Protein AF-A0A2V9VBG8-F1 (afdb_monomer)

Foldseek 3Di:
DPPDAFEDPAADDAPDDDPQLQPDDQDDPVRLLVQQVVQLVVCVVVPHNDYYSNCNNHSDPQCLFQVFWPQKDPPPFDWDADDDPRDIDGDIDRRDDTDGGDNCVVVSVVSSVPDDDD

Sequence (118 aa):
MNPFTSTVVGSYPRNTSVEDTMKKPTLSRSEIDALIRWAARDQADLGLDVISDGEGYRENMYYFYQKRLDGVTFESMVKQSFGTAGFAIECARVVGEINNPRFELAHNWKLIQRQPAT

pLDDT: mean 88.24, std 10.61, range [49.19,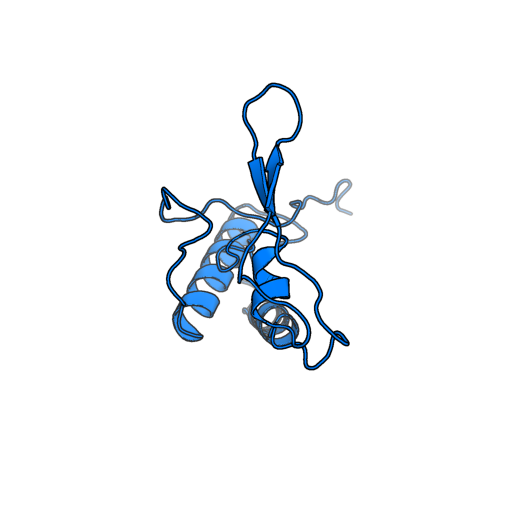 98.31]

Radius of gyration: 16.98 Å; Cα contacts (8 Å, |Δi|>4): 140; chains: 1; bounding box: 36×30×48 Å

Mean predicted aligned error: 5.46 Å

Solvent-accessible surface area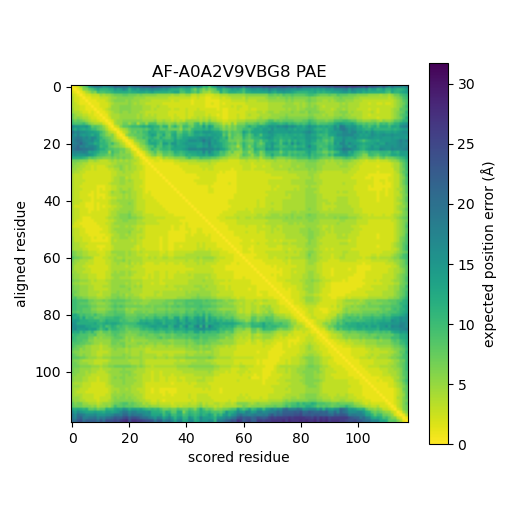 (backbone atoms only — not comparable to full-atom values): 7408 Å² total; per-residue (Å²): 131,81,93,71,87,46,69,74,97,40,76,46,89,62,99,64,89,63,98,52,47,87,71,58,75,89,72,54,73,66,57,43,51,50,47,27,50,51,40,35,49,55,38,49,76,73,64,43,75,44,76,43,57,13,57,62,76,48,51,45,93,59,55,49,54,50,78,28,33,42,31,49,38,75,71,88,46,52,76,46,75,48,84,88,84,76,46,66,47,68,41,65,42,79,79,53,72,78,43,77,78,64,75,60,57,71,57,60,54,51,58,59,74,67,52,78,84,126

Secondary structure (DSSP, 8-state):
--SS-----SB---SS--S-GGGPPPPPHHHHHHHHHHHHHHHHHTT-SS---BTTT-SSTTHHHHTTSTTEEEEEEEEEEETTTTEEEEEEEE-S--------HHHHHHHHHTSPP-

Structure (mmCIF, N/CA/C/O backbone):
data_AF-A0A2V9VBG8-F1
#
_entry.id   AF-A0A2V9VBG8-F1
#
loop_
_atom_site.group_PDB
_atom_site.id
_atom_site.type_symbol
_atom_site.label_atom_id
_atom_site.label_alt_id
_atom_site.label_comp_id
_atom_site.label_asym_id
_atom_site.label_entity_id
_atom_site.label_seq_id
_atom_site.pdbx_PDB_ins_code
_atom_site.Cartn_x
_atom_site.Cartn_y
_atom_site.Cartn_z
_atom_site.occupancy
_atom_site.B_iso_or_equiv
_atom_site.auth_seq_id
_atom_site.auth_comp_id
_atom_site.auth_asym_id
_atom_site.auth_atom_id
_atom_site.pdbx_PDB_model_num
ATOM 1 N N . MET A 1 1 ? 20.375 -14.628 -22.759 1.00 73.19 1 MET A N 1
ATOM 2 C CA . MET A 1 1 ? 19.896 -14.902 -21.387 1.00 73.19 1 MET A CA 1
ATOM 3 C C . MET A 1 1 ? 20.196 -13.657 -20.575 1.00 73.19 1 MET A C 1
ATOM 5 O O . MET A 1 1 ? 21.326 -13.193 -20.677 1.00 73.19 1 MET A O 1
ATOM 9 N N . ASN A 1 2 ? 19.211 -13.069 -19.889 1.00 81.62 2 ASN A N 1
ATOM 10 C CA . ASN A 1 2 ? 19.459 -11.870 -19.084 1.00 81.62 2 ASN A CA 1
ATOM 11 C C . ASN A 1 2 ? 20.233 -12.305 -17.823 1.00 81.62 2 ASN A C 1
ATOM 13 O O . ASN A 1 2 ? 19.715 -13.151 -17.093 1.00 81.62 2 ASN A O 1
ATOM 17 N N . PRO A 1 3 ? 21.484 -11.852 -17.600 1.00 89.81 3 PRO A N 1
ATOM 18 C CA . PRO A 1 3 ? 22.318 -12.369 -16.511 1.00 89.81 3 PRO A CA 1
ATOM 19 C C . PRO A 1 3 ? 21.842 -11.908 -15.128 1.00 89.81 3 PRO A C 1
ATOM 21 O O . PRO A 1 3 ? 22.179 -12.538 -14.129 1.00 89.81 3 PRO A O 1
ATOM 24 N N . PHE A 1 4 ? 21.046 -10.838 -15.075 1.00 94.75 4 PHE A N 1
ATOM 25 C CA . PHE A 1 4 ? 20.473 -10.287 -13.855 1.00 94.75 4 PHE A CA 1
ATOM 26 C C . PHE A 1 4 ? 19.014 -9.910 -14.103 1.00 94.75 4 PHE A C 1
ATOM 28 O O . PHE A 1 4 ? 18.697 -9.336 -15.141 1.00 94.75 4 PHE A O 1
ATOM 35 N N . THR A 1 5 ? 18.145 -10.235 -13.148 1.00 95.75 5 THR A N 1
ATOM 36 C CA . THR A 1 5 ? 16.727 -9.858 -13.154 1.00 95.75 5 THR A CA 1
ATOM 37 C C . THR A 1 5 ? 16.525 -8.694 -12.193 1.00 95.75 5 THR A C 1
ATOM 39 O O . THR A 1 5 ? 16.854 -8.793 -11.010 1.00 95.75 5 THR A O 1
ATOM 42 N N . SER A 1 6 ? 15.995 -7.594 -12.707 1.00 95.38 6 SER A N 1
ATOM 43 C CA . SER A 1 6 ? 15.700 -6.363 -11.984 1.00 95.38 6 SER A CA 1
ATOM 44 C C . SER A 1 6 ? 14.250 -6.332 -11.491 1.00 95.38 6 SER A C 1
ATOM 46 O O . SER A 1 6 ? 13.327 -6.804 -12.156 1.00 95.38 6 SER A O 1
ATOM 48 N N . THR A 1 7 ? 14.046 -5.806 -10.283 1.00 96.50 7 THR A N 1
ATOM 49 C CA . THR A 1 7 ? 12.725 -5.687 -9.653 1.00 96.50 7 THR A CA 1
ATOM 50 C C . THR A 1 7 ? 12.746 -4.650 -8.529 1.00 96.50 7 THR A C 1
ATOM 52 O O . THR A 1 7 ? 13.798 -4.104 -8.185 1.00 96.50 7 THR A O 1
ATOM 55 N N . VAL A 1 8 ? 11.583 -4.408 -7.929 1.00 95.06 8 VAL A N 1
ATOM 56 C CA . VAL A 1 8 ? 11.375 -3.558 -6.751 1.00 95.06 8 VAL A CA 1
ATOM 57 C C . VAL A 1 8 ? 10.746 -4.349 -5.605 1.00 95.06 8 VAL A C 1
ATOM 59 O O . VAL A 1 8 ? 10.193 -5.429 -5.788 1.00 95.06 8 VAL A O 1
ATOM 62 N N . VAL A 1 9 ? 10.794 -3.787 -4.396 1.00 95.50 9 VAL A N 1
ATOM 63 C CA . VAL A 1 9 ? 10.274 -4.443 -3.181 1.00 95.50 9 VAL A CA 1
ATOM 64 C C . VAL A 1 9 ? 8.761 -4.309 -2.985 1.00 95.50 9 VAL A C 1
ATOM 66 O O . VAL A 1 9 ? 8.205 -4.993 -2.132 1.00 95.50 9 VAL A O 1
ATOM 69 N N . GLY A 1 10 ? 8.088 -3.428 -3.727 1.00 93.50 10 GLY A N 1
ATOM 70 C CA . GLY A 1 10 ? 6.641 -3.248 -3.608 1.00 93.50 10 GLY A CA 1
ATOM 71 C C . GLY A 1 10 ? 6.212 -1.802 -3.796 1.00 93.50 10 GLY A C 1
ATOM 72 O O . GLY A 1 10 ? 5.739 -1.433 -4.869 1.00 93.50 10 GLY A O 1
ATOM 73 N N . SER A 1 11 ? 6.365 -0.985 -2.753 1.00 91.88 11 SER A N 1
ATOM 74 C CA . SER A 1 11 ? 5.882 0.398 -2.745 1.00 91.88 11 SER A CA 1
ATOM 75 C C . SER A 1 11 ? 6.611 1.282 -3.757 1.00 91.88 11 SER A C 1
ATOM 77 O O . SER A 1 11 ? 7.842 1.294 -3.795 1.00 91.88 11 SER A O 1
ATOM 79 N N . TYR A 1 12 ? 5.850 2.081 -4.500 1.00 90.69 12 TYR A N 1
ATOM 80 C CA . TYR A 1 12 ? 6.344 3.077 -5.447 1.00 90.69 12 TYR A CA 1
ATOM 81 C C . TYR A 1 12 ? 6.072 4.498 -4.923 1.00 90.69 12 TYR A C 1
ATOM 83 O O . TYR A 1 12 ? 5.158 4.671 -4.102 1.00 90.69 12 TYR A O 1
ATOM 91 N N . PRO A 1 13 ? 6.841 5.528 -5.338 1.00 85.00 13 PRO A N 1
ATOM 92 C CA . PRO A 1 13 ? 6.566 6.903 -4.949 1.00 85.00 13 PRO A CA 1
ATOM 93 C C . PRO A 1 13 ? 5.112 7.276 -5.219 1.00 85.00 13 PRO A C 1
ATOM 95 O O . PRO A 1 13 ? 4.542 6.959 -6.260 1.00 85.00 13 PRO A O 1
ATOM 98 N N . ARG A 1 14 ? 4.493 7.954 -4.256 1.00 74.12 14 ARG A N 1
ATOM 99 C CA . ARG A 1 14 ? 3.126 8.446 -4.417 1.00 74.12 14 ARG A CA 1
ATOM 100 C C . ARG A 1 14 ? 3.183 9.749 -5.205 1.00 74.12 14 ARG A C 1
ATOM 102 O O . ARG A 1 14 ? 3.981 10.622 -4.881 1.00 74.12 14 ARG A O 1
ATOM 109 N N . ASN A 1 15 ? 2.308 9.898 -6.195 1.00 66.88 15 ASN A N 1
ATOM 110 C CA . ASN A 1 15 ? 2.185 11.131 -6.978 1.00 66.88 15 ASN A CA 1
ATOM 111 C C . ASN A 1 15 ? 1.714 12.340 -6.139 1.00 66.88 15 ASN A C 1
ATOM 113 O O . ASN A 1 15 ? 1.852 13.481 -6.570 1.00 66.88 15 ASN A O 1
ATOM 117 N N . THR A 1 16 ? 1.157 12.107 -4.946 1.00 67.56 16 THR A N 1
ATOM 118 C CA . THR A 1 16 ? 0.721 13.142 -4.004 1.00 67.56 16 THR A CA 1
ATOM 119 C C . THR A 1 16 ? 1.274 12.853 -2.611 1.00 67.56 16 THR A C 1
ATOM 121 O O . THR A 1 16 ? 1.139 11.739 -2.093 1.00 67.56 16 THR A O 1
ATOM 124 N N . SER A 1 17 ? 1.892 13.864 -1.996 1.00 67.44 17 SER A N 1
ATOM 125 C CA . SER A 1 17 ? 2.317 13.801 -0.597 1.00 67.44 17 SER A CA 1
ATOM 126 C C . SER A 1 17 ? 1.096 13.892 0.317 1.00 67.44 17 SER A C 1
ATOM 128 O O . SER A 1 17 ? 0.228 14.738 0.113 1.00 67.44 17 SER A O 1
ATOM 130 N N . VAL A 1 18 ? 1.024 13.019 1.319 1.00 65.69 18 VAL A N 1
ATOM 131 C CA . VAL A 1 18 ? -0.027 13.038 2.343 1.00 65.69 18 VAL A CA 1
ATOM 132 C C . VAL A 1 18 ? 0.672 13.272 3.674 1.00 65.69 18 VAL A C 1
ATOM 134 O O . VAL A 1 18 ? 1.505 12.450 4.056 1.00 65.69 18 VAL A O 1
ATOM 137 N N . GLU A 1 19 ? 0.364 14.379 4.356 1.00 64.75 19 GLU A N 1
ATOM 138 C CA . GLU A 1 19 ? 0.983 14.716 5.652 1.00 64.75 19 GLU A CA 1
ATOM 139 C C . GLU A 1 19 ? 0.725 13.630 6.702 1.00 64.75 19 GLU A C 1
ATOM 141 O O . GLU A 1 19 ? 1.616 13.271 7.467 1.00 64.75 19 GLU A O 1
ATOM 146 N N . ASP A 1 20 ? -0.481 13.058 6.689 1.00 69.81 20 ASP A N 1
ATOM 147 C CA . ASP A 1 20 ? -0.877 11.968 7.569 1.00 69.81 20 ASP A CA 1
ATOM 148 C C . ASP A 1 20 ? -1.282 10.736 6.750 1.00 69.81 20 ASP A C 1
ATOM 150 O O . ASP A 1 20 ? -2.402 10.614 6.247 1.00 69.81 20 ASP A O 1
ATOM 154 N N . THR A 1 21 ? -0.351 9.788 6.632 1.00 61.94 21 THR A N 1
ATOM 155 C CA . THR A 1 21 ? -0.579 8.512 5.928 1.00 61.94 21 THR A CA 1
ATOM 156 C C . THR A 1 21 ? -1.718 7.674 6.527 1.00 61.94 21 THR A C 1
ATOM 158 O O . THR A 1 21 ? -2.243 6.790 5.846 1.00 61.94 21 THR A O 1
ATOM 161 N N . MET A 1 22 ? -2.154 7.970 7.758 1.00 63.59 22 MET A N 1
ATOM 162 C CA . MET A 1 22 ? -3.247 7.281 8.456 1.00 63.59 22 MET A CA 1
ATOM 163 C C . MET A 1 22 ? -4.628 7.778 8.017 1.00 63.59 22 MET A C 1
ATOM 165 O O . MET A 1 22 ? -5.606 7.020 8.053 1.00 63.59 22 MET A O 1
ATOM 169 N N . LYS A 1 23 ? -4.703 9.038 7.573 1.00 65.12 23 LYS A N 1
ATOM 170 C CA . LYS A 1 23 ? -5.936 9.750 7.195 1.00 65.12 23 LYS A CA 1
ATOM 171 C C . LYS A 1 23 ? -6.125 9.843 5.690 1.00 65.12 23 LYS A C 1
ATOM 173 O O . LYS A 1 23 ? -6.751 10.770 5.181 1.00 65.12 23 LYS A O 1
ATOM 178 N N . LYS A 1 24 ? -5.577 8.872 4.966 1.00 70.44 24 LYS A N 1
ATOM 179 C CA . LYS A 1 24 ? -5.758 8.804 3.526 1.00 70.44 24 LYS A CA 1
ATOM 180 C C . LYS A 1 24 ? -7.257 8.729 3.203 1.00 70.44 24 LYS A C 1
ATOM 182 O O . LYS A 1 24 ? -7.949 7.910 3.817 1.00 70.44 24 LYS A O 1
ATOM 187 N N . PRO A 1 25 ? -7.762 9.562 2.279 1.00 72.56 25 PRO A N 1
ATOM 188 C CA . PRO A 1 25 ? -9.149 9.472 1.863 1.00 72.56 25 PRO A CA 1
ATOM 189 C C . PRO A 1 25 ? -9.414 8.098 1.247 1.00 72.56 25 PRO A C 1
ATOM 191 O O . PRO A 1 25 ? -8.536 7.495 0.623 1.00 72.56 25 PRO A O 1
ATOM 194 N N . THR A 1 26 ? -10.637 7.606 1.424 1.00 81.00 26 THR A N 1
ATOM 195 C CA . THR A 1 26 ? -11.095 6.410 0.723 1.00 81.00 26 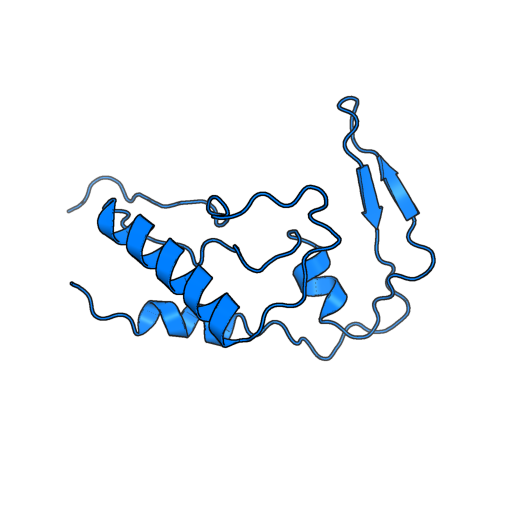THR A CA 1
ATOM 196 C C . THR A 1 26 ? -11.092 6.701 -0.771 1.00 81.00 26 THR A C 1
ATOM 198 O O . THR A 1 26 ? -11.788 7.603 -1.227 1.00 81.00 26 THR A O 1
ATOM 201 N N . LEU A 1 27 ? -10.306 5.934 -1.520 1.00 88.31 27 LEU A N 1
ATOM 202 C CA . LEU A 1 27 ? -10.267 6.013 -2.974 1.00 88.31 27 LEU A CA 1
ATOM 203 C C . LEU A 1 27 ? -11.361 5.129 -3.570 1.00 88.31 27 LEU A C 1
ATOM 205 O O . LEU A 1 27 ? -11.607 4.015 -3.099 1.00 88.31 27 LEU A O 1
ATOM 209 N N . SER A 1 28 ? -11.985 5.609 -4.637 1.00 93.12 28 SER A N 1
ATOM 210 C CA . SER A 1 28 ? -12.832 4.795 -5.501 1.00 93.12 28 SER A CA 1
ATOM 211 C C . SER A 1 28 ? -12.014 3.711 -6.203 1.00 93.12 28 SER A C 1
ATOM 213 O O . SER A 1 28 ? -10.800 3.823 -6.399 1.00 93.12 28 SER A O 1
ATOM 215 N N . ARG A 1 29 ? -12.701 2.662 -6.663 1.00 93.50 29 ARG A N 1
ATOM 216 C CA . ARG A 1 29 ? -12.069 1.566 -7.404 1.00 93.50 29 ARG A CA 1
ATOM 217 C C . ARG A 1 29 ? -11.307 2.059 -8.639 1.00 93.50 29 ARG A C 1
ATOM 219 O O . ARG A 1 29 ? -10.201 1.593 -8.898 1.00 93.50 29 ARG A O 1
ATOM 226 N N . SER A 1 30 ? -11.864 3.032 -9.362 1.00 94.88 30 SER A N 1
ATOM 227 C CA . SER A 1 30 ? -11.241 3.646 -10.540 1.00 94.88 30 SER A CA 1
ATOM 228 C C . SER A 1 30 ? -9.972 4.432 -10.216 1.00 94.88 30 SER A C 1
ATOM 230 O O . SER A 1 30 ? -9.018 4.380 -10.988 1.00 94.88 30 SER A O 1
ATOM 232 N N . GLU A 1 31 ? -9.933 5.135 -9.082 1.00 93.38 31 GLU A N 1
ATOM 233 C CA . GLU A 1 31 ? -8.737 5.869 -8.648 1.00 93.38 31 GLU A CA 1
ATOM 234 C C . GLU A 1 31 ? -7.613 4.909 -8.264 1.00 93.38 31 GLU A C 1
ATOM 236 O O . GLU A 1 31 ? -6.462 5.113 -8.649 1.00 93.38 31 GLU A O 1
ATOM 241 N N . ILE A 1 32 ? -7.942 3.819 -7.564 1.00 93.62 32 ILE A N 1
ATOM 242 C CA . ILE A 1 32 ? -6.955 2.787 -7.239 1.00 93.62 32 ILE A CA 1
ATOM 243 C C . ILE A 1 32 ? -6.420 2.134 -8.519 1.00 93.62 32 ILE A C 1
ATOM 245 O O . ILE A 1 32 ? -5.210 1.970 -8.667 1.00 93.62 32 ILE A O 1
ATOM 249 N N . ASP A 1 33 ? -7.298 1.796 -9.464 1.00 95.44 33 ASP A N 1
ATOM 250 C CA . ASP A 1 33 ? -6.895 1.191 -10.735 1.00 95.44 33 ASP A CA 1
ATOM 251 C C . ASP A 1 33 ? -5.983 2.129 -11.545 1.00 95.44 33 ASP A C 1
ATOM 253 O O . ASP A 1 33 ? -5.024 1.672 -12.170 1.00 95.44 3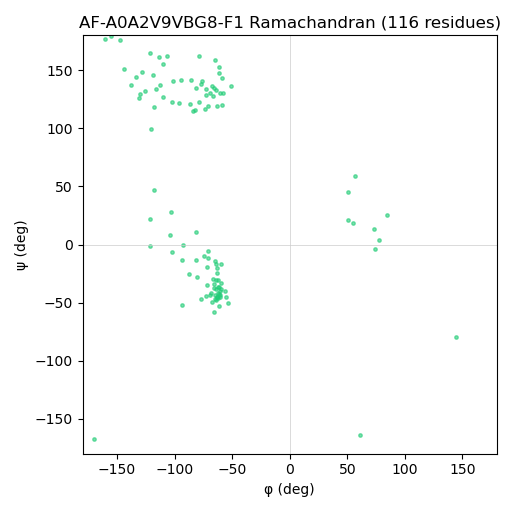3 ASP A O 1
ATOM 257 N N . ALA A 1 34 ? -6.232 3.442 -11.508 1.00 93.56 34 ALA A N 1
ATOM 258 C CA . ALA A 1 34 ? -5.374 4.439 -12.143 1.00 93.56 34 ALA A CA 1
ATOM 259 C C . ALA A 1 34 ? -3.978 4.504 -11.501 1.00 93.56 34 ALA A C 1
ATOM 261 O O . ALA A 1 34 ? -2.983 4.517 -12.227 1.00 93.56 34 ALA A O 1
ATOM 262 N N . LEU A 1 35 ? -3.889 4.476 -10.164 1.00 92.94 35 LEU A N 1
ATOM 263 C CA . LEU A 1 35 ? -2.609 4.446 -9.442 1.00 92.94 35 LEU A CA 1
ATOM 264 C C . LEU A 1 35 ? -1.782 3.208 -9.799 1.00 92.94 35 LEU A C 1
ATOM 266 O O . LEU A 1 35 ? -0.590 3.324 -10.079 1.00 92.94 35 LEU A O 1
ATOM 270 N N . ILE A 1 36 ? -2.426 2.039 -9.831 1.00 94.62 36 ILE A N 1
ATOM 271 C CA . ILE A 1 36 ? -1.776 0.773 -10.185 1.00 94.62 36 ILE A CA 1
ATOM 272 C C . ILE A 1 36 ? -1.259 0.821 -11.625 1.00 94.62 36 ILE A C 1
ATOM 274 O O . ILE A 1 36 ? -0.121 0.440 -11.887 1.00 94.62 36 ILE A O 1
ATOM 278 N N . ARG A 1 37 ? -2.078 1.302 -12.572 1.00 94.50 37 ARG A N 1
ATOM 279 C CA . ARG A 1 37 ? -1.673 1.401 -13.982 1.00 94.50 37 ARG A CA 1
ATOM 280 C C . ARG A 1 37 ? -0.501 2.346 -14.181 1.00 94.50 37 ARG A C 1
ATOM 282 O O . ARG A 1 37 ? 0.389 2.017 -14.955 1.00 94.50 37 ARG A O 1
ATOM 289 N N . TRP A 1 38 ? -0.512 3.489 -13.500 1.00 93.12 38 TRP A N 1
ATOM 290 C CA . TRP A 1 38 ? 0.580 4.451 -13.560 1.00 93.12 38 TRP A CA 1
ATOM 291 C C . TRP A 1 38 ? 1.889 3.836 -13.056 1.00 93.12 38 TRP A C 1
ATOM 293 O O . TRP A 1 38 ? 2.864 3.829 -13.800 1.00 93.12 38 TRP A O 1
ATOM 303 N N . ALA A 1 39 ? 1.892 3.246 -11.854 1.00 94.00 39 ALA A N 1
ATOM 304 C CA . ALA A 1 39 ? 3.097 2.642 -11.286 1.00 94.00 39 ALA A CA 1
ATOM 305 C C . ALA A 1 39 ? 3.618 1.484 -12.150 1.00 94.00 39 ALA A C 1
ATOM 307 O O . ALA A 1 39 ? 4.822 1.378 -12.369 1.00 94.00 39 ALA A O 1
ATOM 308 N N . ALA A 1 40 ? 2.722 0.629 -12.651 1.00 93.75 40 ALA A N 1
ATOM 309 C CA . ALA A 1 40 ? 3.081 -0.489 -13.517 1.00 93.75 40 ALA A CA 1
ATOM 310 C C . ALA A 1 40 ? 3.697 -0.023 -14.844 1.00 93.75 40 ALA A C 1
ATOM 312 O O . ALA A 1 40 ? 4.722 -0.561 -15.255 1.00 93.75 40 ALA A O 1
ATOM 313 N N . ARG A 1 41 ? 3.094 0.985 -15.492 1.00 93.00 41 ARG A N 1
ATOM 314 C CA . ARG A 1 41 ? 3.602 1.541 -16.752 1.00 93.00 41 ARG A CA 1
ATOM 315 C C . ARG A 1 41 ? 4.969 2.183 -16.563 1.00 93.00 41 ARG A C 1
ATOM 317 O O . ARG A 1 41 ? 5.874 1.865 -17.312 1.00 93.00 41 ARG A O 1
ATOM 324 N N . ASP A 1 42 ? 5.127 3.018 -15.543 1.00 93.62 42 ASP A N 1
ATOM 325 C CA . ASP A 1 42 ? 6.391 3.716 -15.291 1.00 93.62 42 ASP A CA 1
ATOM 326 C C . ASP A 1 42 ? 7.542 2.723 -15.039 1.00 93.62 42 ASP A C 1
ATOM 328 O O . ASP A 1 42 ? 8.613 2.829 -15.626 1.00 93.62 42 ASP A O 1
ATOM 332 N N . GLN A 1 43 ? 7.293 1.676 -14.247 1.00 94.25 43 GLN A N 1
ATOM 333 C CA . GLN A 1 43 ? 8.258 0.597 -14.013 1.00 94.25 43 GLN A CA 1
ATOM 334 C C . GLN A 1 43 ? 8.592 -0.209 -15.281 1.00 94.25 43 GLN A C 1
ATOM 336 O O . GLN A 1 43 ? 9.746 -0.599 -15.467 1.00 94.25 43 GLN A O 1
ATOM 341 N N . ALA A 1 44 ? 7.602 -0.468 -16.140 1.00 93.56 44 ALA A N 1
ATOM 342 C CA . ALA A 1 44 ? 7.806 -1.161 -17.411 1.00 93.56 44 ALA A CA 1
ATOM 343 C C . ALA A 1 44 ? 8.600 -0.298 -18.407 1.00 93.56 44 ALA A C 1
ATOM 345 O O . ALA A 1 44 ? 9.544 -0.793 -19.019 1.00 93.56 44 ALA A O 1
ATOM 346 N N . ASP A 1 45 ? 8.280 0.995 -18.506 1.00 94.56 45 ASP A N 1
ATOM 347 C CA . ASP A 1 45 ? 8.973 1.967 -19.361 1.00 94.56 45 ASP A CA 1
ATOM 348 C C . ASP A 1 45 ? 10.440 2.163 -18.922 1.00 94.56 45 ASP A C 1
ATOM 350 O O . ASP A 1 45 ? 11.321 2.385 -19.754 1.00 94.56 45 ASP A O 1
ATOM 354 N N . LEU A 1 46 ? 10.729 2.019 -17.621 1.00 94.62 46 LEU A N 1
ATOM 355 C CA . LEU A 1 46 ? 12.088 1.997 -17.062 1.00 94.62 46 LEU A CA 1
ATOM 356 C C . LEU A 1 46 ? 12.855 0.690 -17.338 1.00 94.62 46 LEU A C 1
ATOM 358 O O . LEU A 1 46 ? 14.059 0.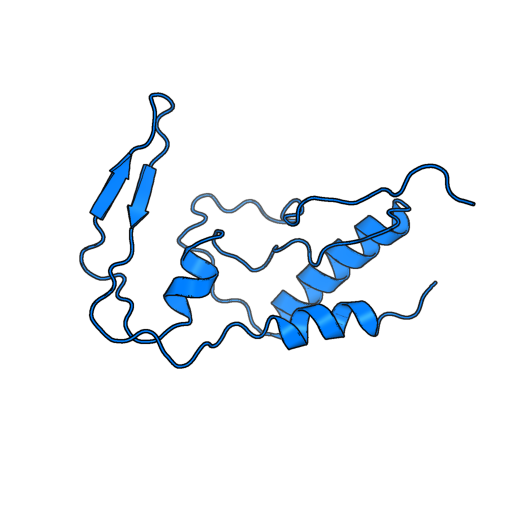627 -17.080 1.00 94.62 46 LEU A O 1
ATOM 362 N N . GLY A 1 47 ? 12.187 -0.343 -17.858 1.00 94.50 47 GLY A N 1
ATOM 363 C CA . GLY A 1 47 ? 12.803 -1.611 -18.246 1.00 94.50 47 GLY A CA 1
ATOM 364 C C . GLY A 1 47 ? 12.986 -2.624 -17.112 1.00 94.50 47 GLY A C 1
ATOM 365 O O . GLY A 1 47 ? 13.878 -3.466 -17.211 1.00 94.50 47 GLY A O 1
ATOM 366 N N . LEU A 1 48 ? 12.183 -2.562 -16.041 1.00 94.12 48 LEU A N 1
ATOM 367 C CA . LEU A 1 48 ? 12.216 -3.591 -14.994 1.00 94.12 48 LEU A CA 1
ATOM 368 C C . LEU A 1 48 ? 11.702 -4.943 -15.509 1.00 94.12 48 LEU A C 1
ATOM 370 O O . LEU A 1 48 ? 10.657 -5.015 -16.155 1.00 94.12 48 LEU A O 1
ATOM 374 N N . ASP A 1 49 ? 12.394 -6.029 -15.153 1.00 94.38 49 ASP A N 1
ATOM 375 C CA . ASP A 1 49 ? 11.993 -7.390 -15.544 1.00 94.38 49 ASP A CA 1
ATOM 376 C C . ASP A 1 49 ? 10.739 -7.862 -14.787 1.00 94.38 49 ASP A C 1
ATOM 378 O O . ASP A 1 49 ? 9.911 -8.600 -15.325 1.00 94.38 49 ASP A O 1
ATOM 382 N N . VAL A 1 50 ? 10.600 -7.456 -13.521 1.00 94.12 50 VAL A N 1
ATOM 383 C CA . VAL A 1 50 ? 9.430 -7.737 -12.681 1.00 94.12 50 VAL A CA 1
ATOM 384 C C . VAL A 1 50 ? 8.968 -6.444 -12.021 1.00 94.12 50 VAL A C 1
ATOM 386 O O . VAL A 1 50 ? 9.735 -5.770 -11.338 1.00 94.12 50 VAL A O 1
ATOM 389 N N . ILE A 1 51 ? 7.691 -6.120 -12.205 1.00 95.06 51 ILE A N 1
ATOM 390 C CA . ILE A 1 51 ? 7.069 -4.887 -11.711 1.00 95.06 51 ILE A CA 1
ATOM 391 C C . ILE A 1 51 ? 6.146 -5.149 -10.515 1.00 95.06 51 ILE A C 1
ATOM 393 O O . ILE A 1 51 ? 5.685 -6.269 -10.287 1.00 95.06 51 ILE A O 1
ATOM 397 N N . SER A 1 52 ? 5.835 -4.087 -9.775 1.00 94.88 52 SER A N 1
ATOM 398 C CA . SER A 1 52 ? 4.872 -4.062 -8.669 1.00 94.88 52 SER A CA 1
ATOM 399 C C . SER A 1 52 ? 3.651 -3.189 -8.995 1.00 94.88 52 SER A C 1
ATOM 401 O O . SER A 1 52 ? 3.720 -2.294 -9.836 1.00 94.88 52 SER A O 1
ATOM 403 N N . ASP A 1 53 ? 2.547 -3.382 -8.265 1.00 94.88 53 ASP A N 1
ATOM 404 C CA . ASP A 1 53 ? 1.374 -2.490 -8.287 1.00 94.88 53 ASP A CA 1
ATOM 405 C C . ASP A 1 53 ? 1.626 -1.122 -7.620 1.00 94.88 53 ASP A C 1
ATOM 407 O O . ASP A 1 53 ? 0.764 -0.240 -7.629 1.00 94.88 53 ASP A O 1
ATOM 411 N N . GLY A 1 54 ? 2.810 -0.961 -7.021 1.00 94.31 54 GLY A N 1
ATOM 412 C CA . GLY A 1 54 ? 3.295 0.253 -6.381 1.00 94.31 54 GLY A CA 1
ATOM 413 C C . GLY A 1 54 ? 2.656 0.564 -5.030 1.00 94.31 54 GLY A C 1
ATOM 414 O O . GLY A 1 54 ? 3.050 1.534 -4.386 1.00 94.31 54 GLY A O 1
ATOM 415 N N . GLU A 1 55 ? 1.673 -0.223 -4.583 1.00 94.00 55 GLU A N 1
ATOM 416 C CA . GLU A 1 55 ? 0.973 -0.093 -3.298 1.00 94.00 55 GLU A CA 1
ATOM 417 C C . GLU A 1 55 ? 0.444 1.323 -2.992 1.00 94.00 55 GLU A C 1
ATOM 419 O O . GLU A 1 55 ? 0.147 1.677 -1.845 1.00 94.00 55 GLU A O 1
ATOM 424 N N . GLY A 1 56 ? 0.276 2.144 -4.033 1.00 91.06 56 GLY A N 1
ATOM 425 C CA . GLY A 1 56 ? -0.035 3.567 -3.932 1.00 91.06 56 GLY A CA 1
ATOM 426 C C . GLY A 1 56 ? -1.401 3.854 -3.319 1.00 91.06 56 GLY A C 1
ATOM 427 O O . GLY A 1 56 ? -1.644 4.979 -2.901 1.00 91.06 56 GLY A O 1
ATOM 428 N N . TYR A 1 57 ? -2.273 2.853 -3.204 1.00 90.75 57 TYR A N 1
ATOM 429 C CA . TYR A 1 57 ? -3.594 2.918 -2.575 1.00 90.75 57 TYR A CA 1
ATOM 430 C C . TYR A 1 57 ? -3.598 2.517 -1.098 1.00 90.75 57 TYR A C 1
ATOM 432 O O . TYR A 1 57 ? -4.561 2.817 -0.398 1.00 90.75 57 TYR A O 1
ATOM 440 N N . ARG A 1 58 ? -2.523 1.903 -0.590 1.00 90.75 58 ARG A N 1
ATOM 441 C CA . ARG A 1 58 ? -2.421 1.509 0.819 1.00 90.75 58 ARG A CA 1
ATOM 442 C C . ARG A 1 58 ? -2.130 2.729 1.694 1.00 90.75 58 ARG A C 1
ATOM 444 O O . ARG A 1 58 ? -1.378 3.629 1.300 1.00 90.75 58 ARG A O 1
ATOM 451 N N . GLU A 1 59 ? -2.748 2.778 2.869 1.00 88.00 59 GLU A N 1
ATOM 452 C CA . GLU A 1 59 ? -2.468 3.769 3.914 1.00 88.00 59 GLU A CA 1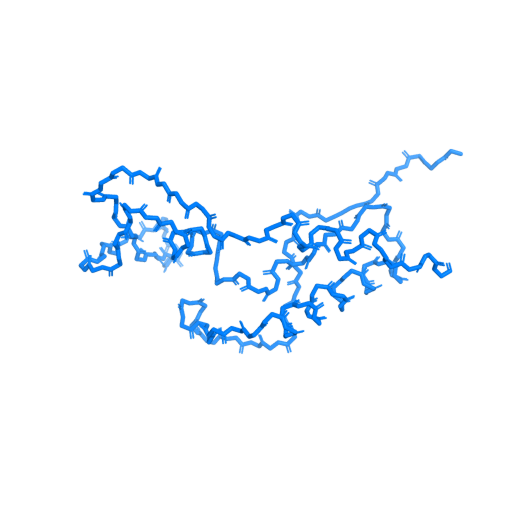
ATOM 453 C C . GLU A 1 59 ? -1.045 3.542 4.443 1.00 88.00 59 GLU A C 1
ATOM 455 O O . GLU A 1 59 ? -0.149 4.375 4.308 1.00 88.00 59 GLU A O 1
ATOM 460 N N . ASN A 1 60 ? -0.828 2.330 4.939 1.00 85.69 60 ASN A N 1
ATOM 461 C CA . ASN A 1 60 ? 0.453 1.740 5.289 1.00 85.69 60 ASN A CA 1
ATOM 462 C C . ASN A 1 60 ? 0.303 0.208 5.211 1.00 85.69 60 ASN A C 1
ATOM 464 O O . ASN A 1 60 ? -0.788 -0.295 4.916 1.00 85.69 60 ASN A O 1
ATOM 468 N N . MET A 1 61 ? 1.375 -0.541 5.482 1.00 87.50 61 MET A N 1
ATOM 469 C CA . MET A 1 61 ? 1.337 -2.003 5.350 1.00 87.50 61 MET A CA 1
ATOM 470 C C . MET A 1 61 ? 0.344 -2.684 6.307 1.00 87.50 61 MET A C 1
ATOM 472 O O . MET A 1 61 ? -0.102 -3.783 6.013 1.00 87.50 61 MET A O 1
ATOM 476 N N . TYR A 1 62 ? -0.005 -2.060 7.436 1.00 89.12 62 TYR A N 1
ATOM 477 C CA . TYR A 1 62 ? -0.860 -2.646 8.473 1.00 89.12 62 TYR A CA 1
ATOM 478 C C . TYR A 1 62 ? -2.329 -2.267 8.277 1.00 89.12 62 TYR A C 1
ATOM 480 O O . TYR A 1 62 ? -3.212 -3.122 8.203 1.00 89.12 62 TYR A O 1
ATOM 488 N N . TYR A 1 63 ? -2.587 -0.967 8.148 1.00 90.19 63 TYR A N 1
ATOM 489 C CA . TYR A 1 63 ? -3.926 -0.386 8.123 1.00 90.19 63 TYR A CA 1
ATOM 490 C C . TYR A 1 63 ? -4.705 -0.793 6.887 1.00 90.19 63 TYR A C 1
ATOM 492 O O . TYR A 1 63 ? -5.926 -0.934 6.964 1.00 90.19 63 TYR A O 1
ATOM 500 N N . PHE A 1 64 ? -4.003 -1.045 5.781 1.00 92.50 64 PHE A N 1
ATOM 501 C CA . PHE A 1 64 ? -4.633 -1.564 4.582 1.00 92.50 64 PHE A CA 1
ATOM 502 C C . PHE A 1 64 ? -5.436 -2.837 4.883 1.00 92.50 64 PHE A C 1
ATOM 504 O O . PHE A 1 64 ? -6.622 -2.903 4.558 1.00 92.50 64 PHE A O 1
ATOM 511 N N . TYR A 1 65 ? -4.826 -3.804 5.569 1.00 94.25 65 TYR A N 1
ATOM 512 C CA . TYR A 1 65 ? -5.487 -5.057 5.931 1.00 94.25 65 TYR A CA 1
ATOM 513 C C . TYR A 1 65 ? -6.445 -4.880 7.108 1.00 94.25 65 TYR A C 1
ATOM 515 O O . TYR A 1 65 ? -7.588 -5.320 7.047 1.00 94.25 65 TYR A O 1
ATOM 523 N N . GLN A 1 66 ? -6.004 -4.197 8.165 1.00 93.50 66 GLN A N 1
ATOM 524 C CA . GLN A 1 66 ? -6.756 -4.067 9.416 1.00 93.50 66 GLN A CA 1
ATOM 525 C C . GLN A 1 66 ? -8.102 -3.350 9.236 1.00 93.50 66 GLN A C 1
ATOM 527 O O . GLN A 1 66 ? -9.083 -3.755 9.847 1.00 93.50 66 GLN A O 1
ATOM 532 N N . LYS A 1 67 ? -8.193 -2.338 8.359 1.00 91.81 67 LYS A N 1
ATOM 533 C CA . LYS A 1 67 ? -9.470 -1.660 8.043 1.00 91.81 67 LYS A CA 1
ATOM 534 C C . LYS A 1 67 ? -10.436 -2.526 7.218 1.00 91.81 67 LYS A C 1
ATOM 536 O O . LYS A 1 67 ? -11.587 -2.149 7.016 1.00 91.81 67 LYS A O 1
ATOM 541 N N . ARG A 1 68 ? -9.964 -3.652 6.678 1.00 94.38 68 ARG A N 1
ATOM 542 C CA . ARG A 1 68 ? -10.661 -4.488 5.683 1.00 94.38 68 ARG A CA 1
ATOM 543 C C . ARG A 1 68 ? -10.867 -5.925 6.178 1.00 94.38 68 ARG A C 1
ATOM 545 O O . ARG A 1 68 ? -11.048 -6.828 5.363 1.00 94.38 68 ARG A O 1
ATOM 552 N N . LEU A 1 69 ? -10.838 -6.111 7.496 1.00 96.62 69 LEU A N 1
ATOM 553 C CA . LEU A 1 69 ? -11.064 -7.369 8.200 1.00 96.62 69 LEU A CA 1
ATOM 554 C C . LEU A 1 69 ? -12.117 -7.175 9.286 1.00 96.62 69 LEU A C 1
ATOM 556 O O . LEU A 1 69 ? -12.199 -6.107 9.894 1.00 96.62 69 LEU A O 1
ATOM 560 N N . ASP A 1 70 ? -12.887 -8.223 9.549 1.00 97.62 70 ASP A N 1
ATOM 561 C CA . ASP A 1 70 ? -13.704 -8.300 10.757 1.00 97.62 70 ASP A CA 1
ATOM 562 C C . ASP A 1 70 ? -12.811 -8.697 11.951 1.00 97.62 70 ASP A C 1
ATOM 564 O O . ASP A 1 70 ? -11.682 -9.161 11.772 1.00 97.62 70 ASP A O 1
ATOM 568 N N . GLY A 1 71 ? -13.281 -8.464 13.180 1.00 97.31 71 GLY A N 1
ATOM 569 C CA . GLY A 1 71 ? -12.527 -8.794 14.399 1.00 97.31 71 GLY A CA 1
ATOM 570 C C . GLY A 1 71 ? -11.404 -7.813 14.763 1.00 97.31 71 GLY A C 1
ATOM 571 O O . GLY A 1 71 ? -10.705 -8.036 15.753 1.00 97.31 71 GLY A O 1
ATOM 572 N N . VAL A 1 72 ? -11.244 -6.711 14.020 1.00 96.88 72 VAL A N 1
ATOM 573 C CA . VAL A 1 72 ? -10.268 -5.643 14.293 1.00 96.88 72 VAL A CA 1
ATOM 574 C C . VAL A 1 72 ? -10.989 -4.330 14.603 1.00 96.88 72 VAL A C 1
ATOM 576 O O . VAL A 1 72 ? -11.900 -3.935 13.881 1.00 96.88 72 VAL A O 1
ATOM 579 N N . THR A 1 73 ? -10.564 -3.631 15.658 1.00 94.25 73 THR A N 1
ATOM 580 C CA . THR A 1 73 ? -11.049 -2.286 16.001 1.00 94.25 73 THR A CA 1
ATOM 581 C C . THR A 1 73 ? -9.928 -1.251 15.973 1.00 94.25 73 THR A C 1
ATOM 583 O O . THR A 1 73 ? -8.781 -1.528 16.337 1.00 94.25 73 THR A O 1
ATOM 586 N N . PHE A 1 74 ? -10.296 -0.038 15.566 1.00 92.12 74 PHE A N 1
ATOM 587 C CA . PHE A 1 74 ? -9.474 1.173 15.637 1.00 92.12 74 PHE A CA 1
ATOM 588 C C . PHE A 1 74 ? -9.926 2.090 16.788 1.00 92.12 74 PHE A C 1
ATOM 590 O O . PHE A 1 74 ? -9.451 3.215 16.921 1.00 92.12 74 PHE A O 1
ATOM 597 N N . GLU A 1 75 ? -10.843 1.625 17.637 1.00 92.50 75 GLU A N 1
ATOM 598 C CA . GLU A 1 75 ? -11.207 2.319 18.868 1.00 92.50 75 GLU A CA 1
ATOM 599 C C . GLU A 1 75 ? -10.138 2.102 19.943 1.00 92.50 75 GLU A C 1
ATOM 601 O O . GLU A 1 75 ? -9.618 0.996 20.124 1.00 92.50 75 GLU A O 1
ATOM 606 N N . SER A 1 76 ? -9.819 3.174 20.675 1.00 90.31 76 SER A N 1
ATOM 607 C CA . SER A 1 76 ? -8.839 3.154 21.770 1.00 90.31 76 SER A CA 1
ATOM 608 C C . SER A 1 76 ? -7.503 2.513 21.365 1.00 90.31 76 SER A C 1
ATOM 610 O O . SER A 1 76 ? -6.964 1.667 22.086 1.00 90.31 76 SER A O 1
ATOM 612 N N . MET A 1 77 ? -6.988 2.883 20.187 1.00 91.06 77 MET A N 1
ATOM 613 C CA . MET A 1 77 ? -5.684 2.415 19.719 1.00 91.06 77 MET A CA 1
ATOM 614 C C . MET A 1 77 ? -4.580 2.805 20.693 1.00 91.06 77 MET A C 1
ATOM 616 O O . MET A 1 77 ? -4.581 3.890 21.277 1.00 91.06 77 MET A O 1
ATOM 620 N N . VAL A 1 78 ? -3.605 1.914 20.841 1.00 87.12 78 VAL A N 1
ATOM 621 C CA . VAL A 1 78 ? -2.446 2.160 21.697 1.00 87.12 78 VAL A CA 1
ATOM 622 C C . VAL A 1 78 ? -1.314 2.685 20.831 1.00 87.12 78 VAL A C 1
ATOM 624 O O . VAL A 1 78 ? -0.884 2.008 19.897 1.00 87.12 78 VAL A O 1
ATOM 627 N N . LYS A 1 79 ? -0.806 3.876 21.153 1.00 89.56 79 LYS A N 1
ATOM 628 C CA . LYS A 1 79 ? 0.392 4.417 20.510 1.00 89.56 79 LYS A CA 1
ATOM 629 C C . LYS A 1 79 ? 1.621 3.636 20.972 1.00 89.56 79 LYS A C 1
ATOM 631 O O . LYS A 1 79 ? 1.934 3.614 22.159 1.00 89.56 79 LYS A O 1
ATOM 636 N N . GLN A 1 80 ? 2.312 3.013 20.028 1.00 88.12 80 GLN A N 1
ATOM 637 C CA . GLN A 1 80 ? 3.572 2.309 20.235 1.00 88.12 80 GLN A CA 1
ATOM 638 C C . GLN A 1 80 ? 4.691 3.099 19.565 1.00 88.12 80 GLN A C 1
ATOM 640 O O . GLN A 1 80 ? 4.592 3.430 18.383 1.00 88.12 80 GLN A O 1
ATOM 645 N N . SER A 1 81 ? 5.741 3.407 20.320 1.00 89.81 81 SER A N 1
ATOM 646 C CA . SER A 1 81 ? 6.938 4.082 19.816 1.00 89.81 81 SER A CA 1
ATOM 647 C C . SER A 1 81 ? 8.052 3.063 19.605 1.00 89.81 81 SER A C 1
ATOM 649 O O . SER A 1 81 ? 8.233 2.169 20.431 1.00 89.81 81 SER A O 1
ATOM 651 N N . PHE A 1 82 ? 8.815 3.205 18.525 1.00 84.38 82 PHE A N 1
ATOM 652 C CA . PHE A 1 82 ? 9.886 2.282 18.163 1.00 84.38 82 PHE A CA 1
ATOM 653 C C . PHE A 1 82 ? 11.197 3.033 17.966 1.00 84.38 82 PHE A C 1
ATOM 655 O O . PHE A 1 82 ? 11.273 4.022 17.233 1.00 84.38 82 PHE A O 1
ATOM 662 N N . GLY A 1 83 ? 12.250 2.508 18.590 1.00 87.00 83 GLY A N 1
ATOM 663 C CA . GLY A 1 83 ? 13.582 3.094 18.527 1.00 87.00 83 GLY A CA 1
ATOM 664 C C . GLY A 1 83 ? 13.642 4.513 19.098 1.00 87.00 83 GLY A C 1
ATO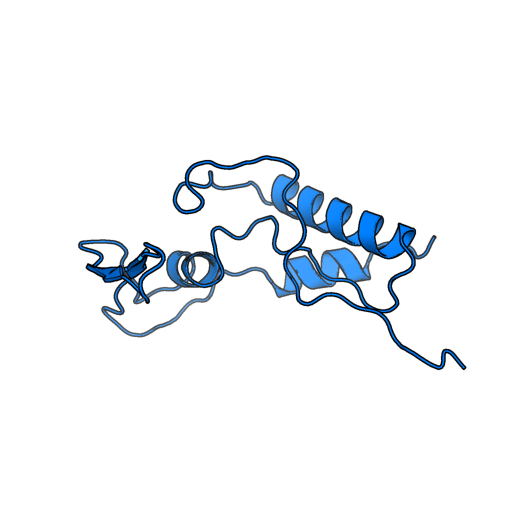M 665 O O . GLY A 1 83 ? 12.759 4.967 19.821 1.00 87.00 83 GLY A O 1
ATOM 666 N N . THR A 1 84 ? 14.723 5.215 18.774 1.00 89.38 84 THR A N 1
ATOM 667 C CA . THR A 1 84 ? 15.006 6.572 19.268 1.00 89.38 84 THR A CA 1
ATOM 668 C C . THR A 1 84 ? 14.717 7.663 18.236 1.00 89.38 84 THR A C 1
ATOM 670 O O . THR A 1 84 ? 14.751 8.842 18.568 1.00 89.38 84 THR A O 1
ATOM 673 N N . ALA A 1 85 ? 14.387 7.288 16.997 1.00 86.31 85 ALA A N 1
ATOM 674 C CA . ALA A 1 85 ? 14.162 8.208 15.879 1.00 86.31 85 ALA A CA 1
ATOM 675 C C . ALA A 1 85 ? 12.755 8.845 15.859 1.00 86.31 85 ALA A C 1
ATOM 677 O O . ALA A 1 85 ? 12.358 9.437 14.860 1.00 86.31 85 ALA A O 1
ATOM 678 N N . GLY A 1 86 ? 11.975 8.698 16.934 1.00 80.00 86 GLY A N 1
ATOM 679 C CA . GLY A 1 86 ? 10.636 9.287 17.039 1.00 80.00 86 GLY A CA 1
ATOM 680 C C . GLY A 1 86 ? 9.558 8.603 16.191 1.00 80.00 86 GLY A C 1
ATOM 681 O O . GLY A 1 86 ? 8.471 9.157 16.039 1.00 80.00 86 GLY A O 1
ATOM 682 N N . PHE A 1 87 ? 9.818 7.406 15.653 1.00 81.69 87 PHE A N 1
ATOM 683 C CA . PHE A 1 87 ? 8.801 6.641 14.935 1.00 81.69 87 PHE A CA 1
ATOM 684 C C . PHE A 1 87 ? 7.774 6.067 15.913 1.00 81.69 87 PHE A C 1
ATOM 686 O O . PHE A 1 87 ? 8.131 5.403 16.888 1.00 81.69 87 PHE A O 1
ATOM 693 N N . ALA A 1 88 ? 6.492 6.295 15.640 1.00 85.00 88 ALA A N 1
ATOM 694 C CA . ALA A 1 88 ? 5.400 5.721 16.408 1.00 85.00 88 ALA A CA 1
ATOM 695 C C . ALA A 1 88 ? 4.214 5.380 15.505 1.00 85.00 88 ALA A C 1
ATOM 697 O O . ALA A 1 88 ? 3.980 6.044 14.496 1.00 85.00 88 ALA A O 1
ATOM 698 N N . ILE A 1 89 ? 3.447 4.367 15.898 1.00 84.56 89 ILE A N 1
ATOM 699 C CA . ILE A 1 89 ? 2.209 3.960 15.232 1.00 84.56 89 ILE A CA 1
ATOM 700 C C . ILE A 1 89 ? 1.115 3.732 16.273 1.00 84.56 89 ILE A C 1
ATOM 702 O O . ILE A 1 89 ? 1.371 3.261 17.379 1.00 84.56 89 ILE A O 1
ATOM 706 N N . GLU A 1 90 ? -0.115 4.079 15.920 1.00 88.62 90 GLU A N 1
ATOM 707 C CA . GLU A 1 90 ? -1.296 3.690 16.682 1.00 88.62 90 GLU A CA 1
ATOM 708 C C . GLU A 1 90 ? -1.689 2.265 16.275 1.00 88.62 90 GLU A C 1
ATOM 710 O O . GLU A 1 90 ? -2.006 1.994 15.118 1.00 88.62 90 GLU A O 1
ATOM 715 N N . CYS A 1 91 ? -1.612 1.314 17.199 1.00 90.25 91 CYS A N 1
ATOM 716 C CA . CYS A 1 91 ? -1.887 -0.083 16.888 1.00 90.25 91 CYS A CA 1
ATOM 717 C C . CYS A 1 91 ? -3.384 -0.382 17.015 1.00 90.25 91 CYS A C 1
ATOM 719 O O . CYS A 1 91 ? -3.957 -0.246 18.102 1.00 90.25 91 CYS A O 1
ATOM 721 N N . ALA A 1 92 ? -3.993 -0.842 15.917 1.00 92.00 92 ALA A N 1
ATOM 722 C CA . ALA A 1 92 ? -5.323 -1.439 15.939 1.00 92.00 92 ALA A CA 1
ATOM 723 C C . ALA A 1 92 ? -5.331 -2.700 16.820 1.00 92.00 92 ALA A C 1
ATOM 725 O O . ALA A 1 92 ? -4.307 -3.370 16.991 1.00 92.00 92 ALA A O 1
ATOM 726 N N . ARG A 1 93 ? -6.492 -3.027 17.387 1.00 94.12 93 ARG A N 1
ATOM 727 C CA . ARG A 1 93 ? -6.648 -4.128 18.344 1.00 94.12 93 ARG A CA 1
ATOM 728 C C . ARG A 1 93 ? -7.486 -5.246 17.746 1.00 94.12 93 ARG A C 1
ATOM 730 O O . ARG A 1 93 ? -8.527 -4.989 17.149 1.00 94.12 93 ARG A O 1
ATOM 737 N N . VAL A 1 94 ? -7.058 -6.485 17.965 1.00 95.44 94 VAL A N 1
ATOM 738 C CA . VAL A 1 94 ? -7.886 -7.666 17.697 1.00 95.44 94 VAL A CA 1
ATOM 739 C C . VAL A 1 94 ? -8.875 -7.816 18.851 1.00 95.44 94 VAL A C 1
ATOM 741 O O . VAL A 1 94 ? -8.470 -7.879 20.011 1.00 95.44 94 VAL A O 1
ATOM 744 N N . VAL A 1 95 ? -10.166 -7.825 18.535 1.00 97.00 95 VAL A N 1
ATOM 745 C CA . VAL A 1 95 ? -11.277 -7.899 19.505 1.00 97.00 95 VAL A CA 1
ATOM 746 C C . VAL A 1 95 ? -12.185 -9.103 19.281 1.00 97.00 95 VAL A C 1
ATOM 748 O O . VAL A 1 95 ? -13.119 -9.321 20.046 1.00 97.00 95 VAL A O 1
ATOM 751 N N . GLY A 1 96 ? -11.905 -9.900 18.255 1.00 97.75 96 GLY A N 1
ATOM 752 C CA . GLY A 1 96 ? -12.650 -11.106 17.940 1.00 97.75 96 GLY A CA 1
ATOM 753 C C . GLY A 1 96 ? -11.948 -11.927 16.869 1.00 97.75 96 GLY A C 1
ATOM 754 O O . GLY A 1 96 ? -10.784 -11.691 16.544 1.00 97.75 96 GLY A O 1
ATOM 755 N N . GLU A 1 97 ? -12.672 -12.897 16.326 1.00 98.31 97 GLU A N 1
ATOM 756 C CA . GLU A 1 97 ? -12.189 -13.736 15.235 1.00 98.31 97 GLU A CA 1
ATOM 757 C C . GLU A 1 97 ? -11.951 -12.907 13.963 1.00 98.31 97 GLU A C 1
ATOM 759 O O . GLU A 1 97 ? -12.793 -12.099 13.565 1.00 98.31 97 GLU A O 1
ATOM 764 N N . ILE A 1 98 ? -10.796 -13.109 13.328 1.00 98.00 98 ILE A N 1
ATOM 765 C CA . ILE A 1 98 ? -10.421 -12.413 12.096 1.00 98.00 98 ILE A CA 1
ATOM 766 C C . ILE A 1 98 ? -11.043 -13.145 10.911 1.00 98.00 98 ILE A C 1
ATOM 768 O O . ILE A 1 98 ? -10.650 -14.268 10.615 1.00 98.00 98 ILE A O 1
ATOM 772 N N . ASN A 1 99 ? -11.965 -12.489 10.208 1.00 97.50 99 ASN A N 1
ATOM 773 C CA . ASN A 1 99 ? -12.691 -13.072 9.081 1.00 97.50 99 ASN A CA 1
ATOM 774 C C . ASN A 1 99 ? -13.030 -12.029 8.004 1.00 97.50 99 ASN A C 1
ATOM 776 O O . ASN A 1 99 ? -12.777 -10.833 8.165 1.00 97.50 99 ASN A O 1
ATOM 780 N N . ASN A 1 100 ? -13.614 -12.506 6.898 1.00 96.69 100 ASN A N 1
ATOM 781 C CA . ASN A 1 100 ? -14.201 -11.686 5.831 1.00 96.69 100 ASN A CA 1
ATOM 782 C C . ASN A 1 100 ? -13.218 -10.664 5.201 1.00 96.69 100 ASN A C 1
ATOM 784 O O . ASN A 1 100 ? -13.465 -9.457 5.242 1.00 96.69 100 ASN A O 1
ATOM 788 N N . PRO A 1 101 ? -12.086 -11.111 4.621 1.00 96.19 101 PRO A N 1
ATOM 789 C CA . PRO A 1 101 ? -11.093 -10.216 4.028 1.00 96.19 101 PRO A CA 1
ATOM 790 C C . PRO A 1 101 ? -11.622 -9.493 2.783 1.00 96.19 101 PRO A C 1
ATOM 792 O O . PRO A 1 101 ? -12.060 -10.118 1.818 1.00 96.19 101 PRO A O 1
ATOM 795 N N . ARG A 1 102 ? -11.504 -8.161 2.768 1.00 95.31 102 ARG A N 1
ATOM 796 C CA . ARG A 1 102 ? -12.004 -7.276 1.694 1.00 95.31 102 ARG A CA 1
ATOM 797 C C . ARG A 1 102 ? -10.876 -6.508 0.996 1.00 95.31 102 ARG A C 1
ATOM 799 O O . ARG A 1 102 ? -10.941 -5.293 0.843 1.00 95.31 102 ARG A O 1
ATOM 806 N N . PHE A 1 103 ? -9.794 -7.197 0.628 1.00 94.75 103 PHE A N 1
ATOM 807 C CA . PHE A 1 103 ? -8.564 -6.543 0.146 1.00 94.75 103 PHE A CA 1
ATOM 808 C C . PHE A 1 103 ? -8.534 -6.254 -1.356 1.00 94.75 103 PHE A C 1
ATOM 810 O O . PHE A 1 103 ? -7.785 -5.389 -1.794 1.00 94.75 103 PHE A O 1
ATOM 817 N N . GLU A 1 104 ? -9.279 -7.020 -2.156 1.00 94.38 104 GLU A N 1
ATOM 818 C CA . GLU A 1 104 ? -9.286 -6.925 -3.626 1.00 94.38 104 GLU A CA 1
ATOM 819 C C . GLU A 1 104 ? -7.902 -7.065 -4.306 1.00 94.38 104 GLU A C 1
ATOM 821 O O . GLU A 1 104 ? -7.742 -6.732 -5.479 1.00 94.38 104 GLU A O 1
ATOM 826 N N . LEU A 1 105 ? -6.892 -7.622 -3.621 1.00 94.50 105 LEU A N 1
ATOM 827 C CA . LEU A 1 105 ? -5.532 -7.763 -4.169 1.00 94.50 105 LEU A CA 1
AT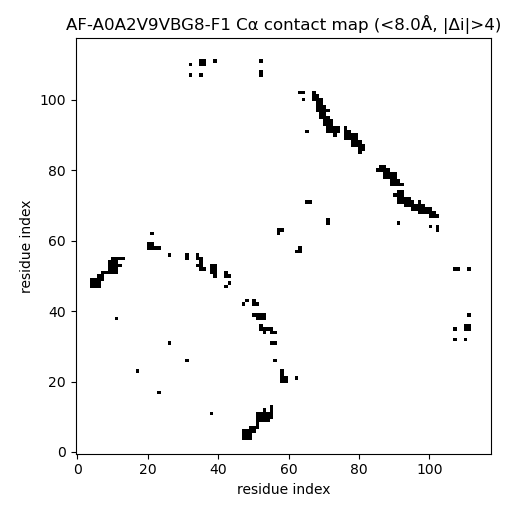OM 828 C C . LEU A 1 105 ? -5.485 -8.613 -5.446 1.00 94.50 105 LEU A C 1
ATOM 830 O O . LEU A 1 105 ? -4.701 -8.335 -6.349 1.00 94.50 105 LEU A O 1
ATOM 834 N N . ALA A 1 106 ? -6.359 -9.616 -5.563 1.00 94.69 106 ALA A N 1
ATOM 835 C CA . ALA A 1 106 ? -6.459 -10.427 -6.773 1.00 94.69 106 ALA A CA 1
ATOM 836 C C . ALA A 1 106 ? -6.948 -9.616 -7.989 1.00 94.69 106 ALA A C 1
ATOM 838 O O . ALA A 1 106 ? -6.523 -9.891 -9.111 1.00 94.69 106 ALA A O 1
ATOM 839 N N . HIS A 1 107 ? -7.825 -8.624 -7.784 1.00 95.00 107 HIS A N 1
ATOM 840 C CA . HIS A 1 107 ? -8.230 -7.689 -8.840 1.00 95.00 107 HIS A CA 1
ATOM 841 C C . HIS A 1 107 ? -7.053 -6.802 -9.238 1.00 95.00 107 HIS A C 1
ATOM 843 O O . HIS A 1 107 ? -6.715 -6.745 -10.417 1.00 95.00 107 HIS A O 1
ATOM 849 N N . ASN A 1 108 ? -6.382 -6.200 -8.250 1.00 94.81 108 ASN A N 1
ATOM 850 C CA . ASN A 1 108 ? -5.219 -5.332 -8.459 1.00 94.81 108 ASN A CA 1
ATOM 851 C C . ASN A 1 108 ? -4.116 -6.042 -9.259 1.00 94.81 108 ASN A C 1
ATOM 853 O O . ASN A 1 108 ? -3.599 -5.498 -10.229 1.00 94.81 108 ASN A O 1
ATOM 857 N N . TRP A 1 109 ? -3.811 -7.293 -8.910 1.00 93.19 109 TRP A N 1
ATOM 858 C CA . TRP A 1 109 ? -2.832 -8.103 -9.632 1.00 93.19 109 TRP A CA 1
ATOM 859 C C . TRP A 1 109 ? -3.281 -8.413 -11.069 1.00 93.19 109 TRP A C 1
ATOM 861 O O . TRP A 1 109 ? -2.526 -8.204 -12.018 1.00 93.19 109 TRP A O 1
ATOM 871 N N . LYS A 1 110 ? -4.537 -8.844 -11.267 1.00 94.25 110 LYS A N 1
ATOM 872 C CA . LYS A 1 110 ? -5.089 -9.125 -12.608 1.00 94.25 110 LYS A CA 1
ATOM 873 C C . LYS A 1 110 ? -5.136 -7.886 -13.503 1.00 94.25 110 LYS A C 1
ATOM 875 O O . LYS A 1 110 ? -5.049 -8.029 -14.719 1.00 94.25 110 LYS A O 1
ATOM 880 N N . LEU A 1 111 ? -5.304 -6.696 -12.928 1.00 92.94 111 LEU A N 1
ATOM 881 C CA . LEU A 1 111 ? -5.327 -5.434 -13.665 1.00 92.94 111 LEU A CA 1
ATOM 882 C C . 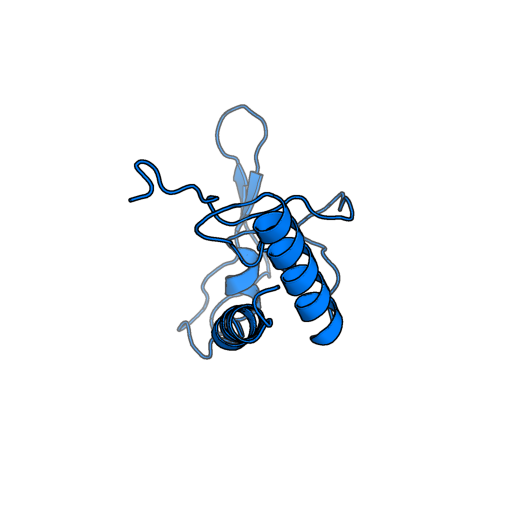LEU A 1 111 ? -4.010 -5.193 -14.415 1.00 92.94 111 LEU A C 1
ATOM 884 O O . LEU A 1 111 ? -4.043 -4.739 -15.556 1.00 92.94 111 LEU A O 1
ATOM 888 N N . ILE A 1 112 ? -2.878 -5.521 -13.790 1.00 88.81 112 ILE A N 1
ATOM 889 C CA . ILE A 1 112 ? -1.541 -5.356 -14.376 1.00 88.81 112 ILE A CA 1
ATOM 890 C C . ILE A 1 112 ? -1.308 -6.401 -15.468 1.00 88.81 112 ILE A C 1
ATOM 892 O O . ILE A 1 112 ? -0.890 -6.055 -16.565 1.00 88.81 112 ILE A O 1
ATOM 896 N N . GLN A 1 113 ? -1.681 -7.657 -15.209 1.00 84.00 113 GLN A N 1
ATOM 897 C CA . GLN A 1 113 ? -1.488 -8.770 -16.152 1.00 84.00 113 GLN A CA 1
ATOM 898 C C . GLN A 1 113 ? -2.253 -8.617 -17.472 1.00 84.00 113 GLN A C 1
ATOM 900 O O . GLN A 1 113 ? -1.955 -9.290 -18.453 1.00 84.00 113 GLN A O 1
ATOM 905 N N . ARG A 1 114 ? -3.290 -7.775 -17.489 1.00 78.00 114 ARG A N 1
ATOM 906 C CA . ARG A 1 114 ? -4.117 -7.503 -18.671 1.00 78.00 114 ARG A CA 1
ATOM 907 C C . ARG A 1 114 ? -3.631 -6.304 -19.477 1.00 78.00 114 ARG A C 1
ATOM 909 O O . ARG A 1 114 ? -4.274 -5.965 -20.470 1.00 78.00 114 ARG A O 1
ATOM 916 N N . GLN A 1 115 ? -2.561 -5.633 -19.053 1.00 65.62 115 GLN A N 1
ATOM 917 C CA . GLN A 1 115 ? -1.983 -4.573 -19.865 1.00 65.62 115 GLN A CA 1
ATOM 918 C C . GLN A 1 115 ? -1.335 -5.195 -21.108 1.00 65.62 115 GLN A C 1
ATOM 920 O O . GLN A 1 115 ? -0.599 -6.173 -20.979 1.00 65.62 115 GLN A O 1
ATOM 925 N N . PRO A 1 116 ? -1.625 -4.677 -22.314 1.00 54.38 116 PRO A N 1
ATOM 926 C CA . PRO A 1 116 ? -0.916 -5.115 -23.503 1.00 54.38 116 PRO A CA 1
ATOM 927 C C . PRO A 1 116 ? 0.569 -4.800 -23.323 1.00 54.38 116 PRO A C 1
ATOM 929 O O . PRO A 1 116 ? 0.915 -3.677 -22.955 1.00 54.38 116 PRO A O 1
ATOM 932 N N . ALA A 1 117 ? 1.426 -5.792 -23.569 1.00 53.72 117 ALA A N 1
ATOM 933 C CA . ALA A 1 117 ? 2.846 -5.539 -23.750 1.00 53.72 117 ALA A CA 1
ATOM 934 C C . ALA A 1 117 ? 2.984 -4.571 -24.934 1.00 53.72 117 ALA A C 1
ATOM 936 O O . ALA A 1 117 ? 2.461 -4.852 -26.016 1.00 53.72 117 ALA A O 1
ATOM 937 N N . THR A 1 118 ? 3.573 -3.404 -24.685 1.00 49.19 118 THR A N 1
ATOM 938 C CA . THR A 1 118 ? 3.966 -2.453 -25.733 1.00 49.19 118 THR A CA 1
ATOM 939 C C . THR A 1 118 ? 5.066 -3.035 -26.598 1.00 49.19 118 THR A C 1
ATOM 941 O O . THR A 1 118 ? 5.977 -3.664 -26.014 1.00 49.19 118 THR A O 1
#

Nearest PDB structures (foldseek):
  3rpd-assembly2_B  TM=7.888E-01  e=2.413E-04  Shewanella sp. W3-18-1
  4l6h-assembly1_A  TM=7.442E-01  e=1.244E-04  Candida albicans SC5314
  2nq5-assembly1_A  TM=7.346E-01  e=2.755E-04  Streptococcus mutans
  4l6o-assembly1_A  TM=6.825E-01  e=1.517E-04  Candida albicans SC5314
  3bq5-assembly1_A  TM=7.372E-01  e=6.965E-04  Thermotoga maritima